Protein AF-A0A662Y225-F1 (afdb_monomer_lite)

Foldseek 3Di:
DADPDPFKDWDWDWDDPPVALEIEIFTWIWGWDADPFGIKIWTFGDDPVPDDPDPPPPDPPRHDYWYKTWTKMWDWGDDPVGTDIDIDTDIDTPDDPPVVVVVVVVVVVQVVCCVPPNNPDDDDDD

Structure (mmCIF, N/CA/C/O backbone):
data_AF-A0A662Y225-F1
#
_entry.id   AF-A0A662Y225-F1
#
loop_
_atom_site.group_PDB
_atom_site.id
_atom_site.type_symbol
_atom_site.label_atom_id
_atom_site.label_alt_id
_atom_site.label_comp_id
_atom_site.label_asym_id
_atom_site.label_entity_id
_atom_site.label_seq_id
_atom_site.pdbx_PDB_ins_code
_atom_site.Cartn_x
_atom_site.Cartn_y
_atom_site.Cartn_z
_atom_site.occupancy
_atom_site.B_iso_or_equiv
_atom_site.auth_seq_id
_atom_site.auth_comp_id
_atom_site.auth_asym_id
_atom_site.auth_atom_id
_atom_site.pdbx_PDB_model_num
ATOM 1 N N . VAL A 1 1 ? -5.552 -1.154 -9.711 1.00 82.75 1 VAL A N 1
ATOM 2 C CA . VAL A 1 1 ? -5.816 -1.844 -8.426 1.00 82.75 1 VAL A CA 1
ATOM 3 C C . VAL A 1 1 ? -6.867 -2.906 -8.678 1.00 82.75 1 VAL A C 1
ATOM 5 O O . VAL A 1 1 ? -7.815 -2.624 -9.400 1.00 82.75 1 VAL A O 1
ATOM 8 N N . GLN A 1 2 ? -6.681 -4.105 -8.141 1.00 90.38 2 GLN A N 1
ATOM 9 C CA . GLN A 1 2 ? -7.634 -5.208 -8.220 1.00 90.38 2 GLN A CA 1
ATOM 10 C C . GLN A 1 2 ? -8.036 -5.604 -6.799 1.00 90.38 2 GLN A C 1
ATOM 12 O O . GLN A 1 2 ? -7.174 -5.872 -5.968 1.00 90.38 2 GLN A O 1
ATOM 17 N N . GLN A 1 3 ? -9.333 -5.640 -6.512 1.00 95.06 3 GLN A N 1
ATOM 18 C CA . GLN A 1 3 ? -9.840 -6.069 -5.211 1.00 95.06 3 GLN A CA 1
ATOM 19 C C . GLN A 1 3 ? -10.046 -7.585 -5.201 1.00 95.06 3 GLN A C 1
ATOM 21 O O . GLN A 1 3 ? -10.742 -8.111 -6.067 1.00 95.06 3 GLN A O 1
ATOM 26 N N . LEU A 1 4 ? -9.430 -8.278 -4.240 1.00 94.50 4 LEU A N 1
ATOM 27 C CA . LEU A 1 4 ? -9.605 -9.722 -4.057 1.00 94.50 4 LEU A CA 1
ATOM 28 C C . LEU A 1 4 ? -10.763 -10.013 -3.097 1.00 94.50 4 LEU A C 1
ATOM 30 O O . LEU A 1 4 ? -11.574 -10.895 -3.361 1.00 94.50 4 LEU A O 1
ATOM 34 N N . ASP A 1 5 ? -10.858 -9.240 -2.011 1.00 95.50 5 ASP A N 1
ATOM 35 C CA . ASP A 1 5 ? -11.960 -9.275 -1.047 1.00 95.50 5 ASP A CA 1
ATOM 36 C C . ASP A 1 5 ? -12.038 -7.950 -0.250 1.00 95.50 5 ASP A C 1
ATOM 38 O O . ASP A 1 5 ? -11.480 -6.928 -0.652 1.00 95.50 5 ASP A O 1
ATOM 42 N N . VAL A 1 6 ? -12.770 -7.931 0.868 1.00 95.31 6 VAL A N 1
ATOM 43 C CA . VAL A 1 6 ? -12.942 -6.741 1.725 1.00 95.31 6 VAL A CA 1
ATOM 44 C C . VAL A 1 6 ? -11.645 -6.263 2.398 1.00 95.31 6 VAL A C 1
ATOM 46 O O . VAL A 1 6 ? -11.526 -5.089 2.736 1.00 95.31 6 VAL A O 1
ATOM 49 N N . ASN A 1 7 ? -10.669 -7.150 2.573 1.00 96.69 7 ASN A N 1
ATOM 50 C CA . ASN A 1 7 ? -9.415 -6.897 3.273 1.00 96.69 7 ASN A CA 1
ATOM 51 C C . ASN A 1 7 ? -8.191 -6.913 2.352 1.00 96.69 7 ASN A C 1
ATOM 53 O O . ASN A 1 7 ? -7.126 -6.481 2.781 1.00 96.69 7 ASN A O 1
ATOM 57 N N . ASN A 1 8 ? -8.310 -7.405 1.118 1.00 97.19 8 ASN A N 1
ATOM 58 C CA . ASN A 1 8 ? -7.176 -7.663 0.237 1.00 97.19 8 ASN A CA 1
ATOM 59 C C . ASN A 1 8 ? -7.283 -6.915 -1.097 1.00 97.19 8 ASN A C 1
ATOM 61 O O . ASN A 1 8 ? -8.240 -7.094 -1.858 1.00 97.19 8 ASN A O 1
ATOM 65 N N . LEU A 1 9 ? -6.248 -6.136 -1.418 1.00 96.94 9 LEU A N 1
ATOM 66 C CA . LEU A 1 9 ? -6.101 -5.395 -2.671 1.00 96.94 9 LEU A CA 1
ATOM 67 C C . LEU A 1 9 ? -4.758 -5.718 -3.329 1.00 96.94 9 LEU A C 1
ATOM 69 O O . LEU A 1 9 ? -3.716 -5.620 -2.693 1.00 96.94 9 LEU A O 1
ATOM 73 N N . VAL A 1 10 ? -4.754 -6.027 -4.621 1.00 94.81 10 VAL A N 1
ATOM 74 C CA . VAL A 1 10 ? -3.535 -6.045 -5.435 1.00 94.81 10 VAL A CA 1
ATOM 75 C C . VAL A 1 10 ? -3.347 -4.671 -6.065 1.00 94.81 10 VAL A C 1
ATOM 77 O O . VAL A 1 10 ? -4.207 -4.155 -6.788 1.00 94.81 10 VAL A O 1
ATOM 80 N N . CYS A 1 11 ? -2.201 -4.068 -5.793 1.00 92.31 11 CYS A N 1
ATOM 81 C CA . CYS A 1 11 ? -1.858 -2.722 -6.208 1.00 92.31 11 CYS A CA 1
ATOM 82 C C . CYS A 1 11 ? -0.656 -2.761 -7.145 1.00 92.31 11 CYS A C 1
ATOM 84 O O . CYS A 1 11 ? 0.377 -3.343 -6.828 1.00 92.31 11 CYS A O 1
ATOM 86 N N . PHE A 1 12 ? -0.796 -2.083 -8.280 1.00 91.00 12 PHE A N 1
ATOM 87 C CA . PHE A 1 12 ? 0.324 -1.691 -9.121 1.00 91.00 12 PHE A CA 1
ATOM 88 C C . PHE A 1 12 ? 0.587 -0.206 -8.880 1.00 91.00 12 PHE A C 1
ATOM 90 O O . PHE A 1 12 ? -0.342 0.606 -8.934 1.00 91.00 12 PHE A O 1
ATOM 97 N N . ARG A 1 13 ? 1.836 0.140 -8.577 1.00 87.81 13 ARG A N 1
ATOM 98 C CA . ARG A 1 13 ? 2.273 1.503 -8.282 1.00 87.81 13 ARG A CA 1
ATOM 99 C C . ARG A 1 13 ? 3.400 1.886 -9.225 1.00 87.81 13 ARG A C 1
ATOM 101 O O . ARG A 1 13 ? 4.334 1.121 -9.436 1.00 87.81 13 ARG A O 1
ATOM 108 N N . THR A 1 14 ? 3.337 3.113 -9.725 1.00 86.81 14 THR A N 1
ATOM 109 C CA . THR A 1 14 ? 4.401 3.735 -10.513 1.00 86.81 14 THR A CA 1
ATOM 110 C C . THR A 1 14 ? 4.788 5.052 -9.857 1.00 86.81 14 THR A C 1
ATOM 112 O O . THR A 1 14 ? 3.918 5.864 -9.542 1.00 86.81 14 THR A O 1
ATOM 115 N N . VAL A 1 15 ? 6.082 5.263 -9.635 1.00 83.62 15 VAL A N 1
ATOM 116 C CA . VAL A 1 15 ? 6.627 6.512 -9.100 1.00 83.62 15 VAL A CA 1
ATOM 117 C C . VAL A 1 15 ? 7.659 7.047 -10.074 1.00 83.62 15 VAL A C 1
ATOM 119 O O . VAL A 1 15 ? 8.702 6.438 -10.299 1.00 83.62 15 VAL A O 1
ATOM 122 N N . ASN A 1 16 ? 7.345 8.195 -10.661 1.00 82.12 16 ASN A N 1
ATOM 123 C CA . ASN A 1 16 ? 8.266 8.917 -11.518 1.00 82.12 16 ASN A CA 1
ATOM 124 C C . ASN A 1 16 ? 9.212 9.742 -10.639 1.00 82.12 16 ASN A C 1
ATOM 126 O O . ASN A 1 16 ? 8.768 10.671 -9.962 1.00 82.12 16 ASN A O 1
ATOM 130 N N . GLN A 1 17 ? 10.500 9.409 -10.645 1.00 77.06 17 GLN A N 1
ATOM 131 C CA . GLN A 1 17 ? 11.508 10.227 -9.983 1.00 77.06 17 GLN A CA 1
ATOM 132 C C . GLN A 1 17 ? 11.898 11.346 -10.946 1.00 77.06 17 GLN A C 1
ATOM 134 O O . GLN A 1 17 ? 12.543 11.094 -11.952 1.00 77.06 17 GLN A O 1
ATOM 139 N N . ALA A 1 18 ? 11.437 12.575 -10.706 1.00 69.12 18 ALA A N 1
ATOM 140 C CA . ALA A 1 18 ? 11.624 13.673 -11.659 1.00 69.12 18 ALA A CA 1
ATOM 141 C C . ALA A 1 18 ? 13.109 13.993 -11.910 1.00 69.12 18 ALA A C 1
ATOM 143 O O . ALA A 1 18 ? 13.487 14.226 -13.055 1.00 69.12 18 ALA A O 1
ATOM 144 N N . ASP A 1 19 ? 13.933 13.916 -10.863 1.00 73.88 19 ASP A N 1
ATOM 145 C CA . ASP A 1 19 ? 15.365 14.244 -10.899 1.00 73.88 19 ASP A CA 1
ATOM 146 C C . ASP A 1 19 ? 16.255 13.079 -11.372 1.00 73.88 19 ASP A C 1
ATOM 148 O O . ASP A 1 19 ? 17.478 13.211 -11.448 1.00 73.88 19 ASP A O 1
ATOM 152 N N . HIS A 1 20 ? 15.651 11.932 -11.698 1.00 73.31 20 HIS A N 1
ATOM 153 C CA . HIS A 1 20 ? 16.347 10.745 -12.183 1.00 73.31 20 HIS A CA 1
ATOM 154 C C . HIS A 1 20 ? 15.683 10.217 -13.464 1.00 73.31 20 HIS A C 1
ATOM 156 O O . HIS A 1 20 ? 14.461 10.251 -13.633 1.00 73.31 20 HIS A O 1
ATOM 162 N N . ASP A 1 21 ? 16.470 9.651 -14.376 1.00 82.69 21 ASP A N 1
ATOM 163 C CA . ASP A 1 21 ? 15.944 8.958 -15.560 1.00 82.69 21 ASP A CA 1
ATOM 164 C C . ASP A 1 21 ? 15.405 7.566 -15.187 1.00 82.69 21 ASP A C 1
ATOM 166 O O . ASP A 1 21 ? 15.673 6.579 -15.865 1.00 82.69 21 ASP A O 1
ATOM 170 N N . VAL A 1 22 ? 14.663 7.469 -14.076 1.00 82.31 22 VAL A N 1
ATOM 171 C CA . VAL A 1 22 ? 14.135 6.222 -13.520 1.00 82.31 22 VAL A CA 1
ATOM 172 C C . VAL A 1 22 ? 12.655 6.335 -13.171 1.00 82.31 22 VAL A C 1
ATOM 174 O O . VAL A 1 22 ? 12.165 7.349 -12.665 1.00 82.31 22 VAL A O 1
ATOM 177 N N . VAL A 1 23 ? 11.940 5.246 -13.436 1.00 85.38 23 VAL A N 1
ATOM 178 C CA . VAL A 1 23 ? 10.573 5.004 -12.988 1.00 85.38 23 VAL A CA 1
ATOM 179 C C . VAL A 1 23 ? 10.578 3.789 -12.077 1.00 85.38 23 VAL A C 1
ATOM 181 O O . VAL A 1 23 ? 10.872 2.677 -12.513 1.00 85.38 23 VAL A O 1
ATOM 184 N N . LEU A 1 24 ? 10.218 3.999 -10.813 1.00 86.25 24 LEU A N 1
ATOM 185 C CA . LEU A 1 24 ? 10.060 2.912 -9.857 1.00 86.25 24 LEU A CA 1
ATOM 186 C C . LEU A 1 24 ? 8.683 2.278 -10.024 1.00 86.25 24 LEU A C 1
ATOM 188 O O . LEU A 1 24 ? 7.660 2.966 -9.966 1.00 86.25 24 LEU A O 1
ATOM 192 N N . LYS A 1 25 ? 8.651 0.959 -10.182 1.00 88.88 25 LYS A N 1
ATOM 193 C CA . LYS A 1 25 ? 7.428 0.159 -10.247 1.00 88.88 25 LYS A CA 1
ATOM 194 C C . LYS A 1 25 ? 7.368 -0.793 -9.059 1.00 88.88 25 LYS A C 1
ATOM 196 O O . LYS A 1 25 ? 8.385 -1.358 -8.673 1.00 88.88 25 LYS A O 1
ATOM 201 N N . SER A 1 26 ? 6.191 -0.959 -8.467 1.00 89.62 26 SER A N 1
ATOM 202 C CA . SER A 1 26 ? 5.912 -2.080 -7.564 1.00 89.62 26 SER A CA 1
ATOM 203 C C . SER A 1 26 ? 4.588 -2.737 -7.889 1.00 89.62 26 SER A C 1
ATOM 205 O O . SER A 1 26 ? 3.615 -2.077 -8.260 1.00 89.62 26 SER A O 1
ATOM 207 N N . LEU A 1 27 ? 4.562 -4.052 -7.701 1.00 93.25 27 LEU A N 1
ATOM 208 C CA . LEU A 1 27 ? 3.354 -4.851 -7.615 1.00 93.25 27 LEU A CA 1
ATOM 209 C C . LEU A 1 27 ? 3.304 -5.437 -6.208 1.00 93.25 27 LEU A C 1
ATOM 211 O O . LEU A 1 27 ? 4.260 -6.071 -5.773 1.00 93.25 27 LEU A O 1
ATOM 215 N N . PHE A 1 28 ? 2.217 -5.212 -5.481 1.00 94.19 28 PHE A N 1
ATOM 216 C CA . PHE A 1 28 ? 2.107 -5.699 -4.110 1.00 94.19 28 PHE A CA 1
ATOM 217 C C . PHE A 1 28 ? 0.671 -6.033 -3.729 1.00 94.19 28 PHE A C 1
ATOM 219 O O . PHE A 1 28 ? -0.288 -5.440 -4.226 1.00 94.19 28 PHE A O 1
ATOM 226 N N . LEU A 1 29 ? 0.539 -6.980 -2.808 1.00 96.25 29 LEU A N 1
ATOM 227 C CA . LEU A 1 29 ? -0.677 -7.242 -2.062 1.00 96.25 29 LEU A CA 1
ATOM 228 C C . LEU A 1 29 ? -0.713 -6.306 -0.852 1.00 96.25 29 LEU A C 1
ATOM 230 O O . LEU A 1 29 ? 0.226 -6.274 -0.060 1.00 96.25 29 LEU A O 1
ATOM 234 N N . LEU A 1 30 ? -1.797 -5.555 -0.718 1.00 96.81 30 LEU A N 1
ATOM 235 C CA . LEU A 1 30 ? -2.160 -4.812 0.476 1.00 96.81 30 LEU A CA 1
ATOM 236 C C . LEU A 1 30 ? -3.240 -5.601 1.219 1.00 96.81 30 LEU A C 1
ATOM 238 O O . LEU A 1 30 ? -4.347 -5.761 0.704 1.00 96.81 30 LEU A O 1
ATOM 242 N N . THR A 1 31 ? -2.924 -6.058 2.426 1.00 97.69 31 THR A N 1
ATOM 243 C CA . THR A 1 31 ? -3.855 -6.778 3.295 1.00 97.69 31 THR A CA 1
ATOM 244 C C . THR A 1 31 ? -4.140 -5.983 4.559 1.00 97.69 31 THR A C 1
ATOM 246 O O . THR A 1 31 ? -3.226 -5.476 5.205 1.00 97.69 31 THR A O 1
ATOM 249 N N . ARG A 1 32 ? -5.413 -5.909 4.935 1.00 97.06 32 ARG A N 1
ATOM 250 C CA . ARG A 1 32 ? -5.896 -5.323 6.184 1.00 97.06 32 ARG A CA 1
ATOM 251 C C . ARG A 1 32 ? -6.230 -6.418 7.195 1.00 97.06 32 ARG A C 1
ATOM 253 O O . ARG A 1 32 ? -6.968 -7.348 6.879 1.00 97.06 32 ARG A O 1
ATOM 260 N N . PHE A 1 33 ? -5.755 -6.257 8.424 1.00 95.12 33 PHE A N 1
ATOM 261 C CA . PHE A 1 33 ? -6.092 -7.109 9.561 1.00 95.12 33 PHE A CA 1
ATOM 262 C C . PHE A 1 33 ? -6.585 -6.260 10.731 1.00 95.12 33 PHE A C 1
ATOM 264 O O . PHE A 1 33 ? -6.028 -5.198 11.007 1.00 95.12 33 PHE A O 1
ATOM 271 N N . GLU A 1 34 ? -7.603 -6.748 11.435 1.00 95.81 34 GLU A N 1
ATOM 272 C CA . GLU A 1 34 ? -7.958 -6.225 12.755 1.00 95.81 34 GLU A CA 1
ATOM 273 C C . GLU A 1 34 ? -6.972 -6.775 13.789 1.00 95.81 34 GLU A C 1
ATOM 275 O O . GLU A 1 34 ? -6.546 -7.931 13.719 1.00 95.81 34 GLU A O 1
ATOM 280 N N . THR A 1 35 ? -6.631 -5.954 14.768 1.00 93.44 35 THR A N 1
ATOM 281 C CA . THR A 1 35 ? -5.828 -6.322 15.933 1.00 93.44 35 THR A CA 1
ATOM 282 C C . THR A 1 35 ? -6.618 -6.001 17.196 1.00 93.44 35 THR A C 1
ATOM 284 O O . THR A 1 35 ? -7.621 -5.294 17.150 1.00 93.44 35 THR A O 1
ATOM 287 N N . GLU A 1 36 ? -6.154 -6.468 18.354 1.00 93.69 36 GLU A N 1
ATOM 288 C CA . GLU A 1 36 ? -6.789 -6.124 19.635 1.00 93.69 36 GLU A CA 1
ATOM 289 C C . GLU A 1 36 ? -6.789 -4.613 19.930 1.00 93.69 36 GLU A C 1
ATOM 291 O O . GLU A 1 36 ? -7.570 -4.159 20.762 1.00 93.69 36 GLU A O 1
ATOM 296 N N . LYS A 1 37 ? -5.908 -3.842 19.279 1.00 90.69 37 LYS A N 1
ATOM 297 C CA . LYS A 1 37 ? -5.673 -2.419 19.562 1.00 90.69 37 LYS A CA 1
ATOM 298 C C . LYS A 1 37 ? -5.984 -1.484 18.392 1.00 90.69 37 LYS A C 1
ATOM 300 O O . LYS A 1 37 ? -5.667 -0.308 18.493 1.00 90.69 37 LYS A O 1
ATOM 305 N N . GLY A 1 38 ? -6.522 -1.987 17.283 1.00 93.69 38 GLY A N 1
ATOM 306 C CA . GLY A 1 38 ? -6.742 -1.199 16.068 1.00 93.69 38 GLY A CA 1
ATOM 307 C C . GLY A 1 38 ? -6.472 -2.013 14.806 1.00 93.69 38 GLY A C 1
ATOM 308 O O . GLY A 1 38 ? -6.740 -3.212 14.775 1.00 93.69 38 GLY A O 1
ATOM 309 N N . ILE A 1 39 ? -5.898 -1.406 13.768 1.00 95.00 39 ILE A N 1
ATOM 310 C CA . ILE A 1 39 ? -5.778 -2.001 12.427 1.00 95.00 39 ILE A CA 1
ATOM 311 C C . ILE A 1 39 ? -4.311 -2.146 12.013 1.00 95.00 39 ILE A C 1
ATOM 313 O O . ILE A 1 39 ? -3.507 -1.233 12.184 1.00 95.00 39 ILE A O 1
ATOM 317 N N . MET A 1 40 ? -3.972 -3.264 11.373 1.00 95.38 40 MET A N 1
ATOM 318 C CA . MET A 1 40 ? -2.699 -3.448 10.681 1.00 95.38 40 MET A CA 1
ATOM 319 C C . MET A 1 40 ? -2.915 -3.521 9.170 1.00 95.38 40 MET A C 1
ATOM 321 O O . MET A 1 40 ? -3.762 -4.266 8.679 1.00 95.38 40 MET A O 1
ATOM 325 N N . LEU A 1 41 ? -2.112 -2.770 8.425 1.00 95.19 41 LEU A N 1
ATOM 326 C CA . LEU A 1 41 ? -1.985 -2.873 6.979 1.00 95.19 41 LEU A CA 1
ATOM 327 C C . LEU A 1 41 ? -0.640 -3.516 6.657 1.00 95.19 41 LEU A C 1
ATOM 329 O O . LEU A 1 41 ? 0.400 -3.027 7.096 1.00 95.19 41 LEU A O 1
ATOM 333 N N . LEU A 1 42 ? -0.655 -4.590 5.878 1.00 96.50 42 LEU A N 1
ATOM 334 C CA . LEU A 1 42 ? 0.535 -5.279 5.399 1.00 96.50 42 LEU A CA 1
ATOM 335 C C . LEU A 1 42 ? 0.655 -5.092 3.892 1.00 96.50 42 LEU A C 1
ATOM 337 O O . LEU A 1 42 ? -0.292 -5.336 3.154 1.00 96.50 42 LEU A O 1
ATOM 341 N N . VAL A 1 43 ? 1.833 -4.685 3.447 1.00 95.38 43 VAL A N 1
ATOM 342 C CA . VAL A 1 43 ? 2.224 -4.587 2.047 1.00 95.38 43 VAL A CA 1
ATOM 343 C C . VAL A 1 43 ? 3.257 -5.670 1.787 1.00 95.38 43 VAL A C 1
ATOM 345 O O . VAL A 1 43 ? 4.313 -5.674 2.418 1.00 95.38 43 VAL A O 1
ATOM 348 N N . HIS A 1 44 ? 2.951 -6.571 0.862 1.00 95.25 44 HIS A N 1
ATOM 349 C CA . HIS A 1 44 ? 3.833 -7.662 0.472 1.00 95.25 44 HIS A CA 1
ATOM 350 C C . HIS A 1 44 ? 4.005 -7.694 -1.046 1.00 95.25 44 HIS A C 1
ATOM 352 O O . HIS A 1 44 ? 3.020 -7.779 -1.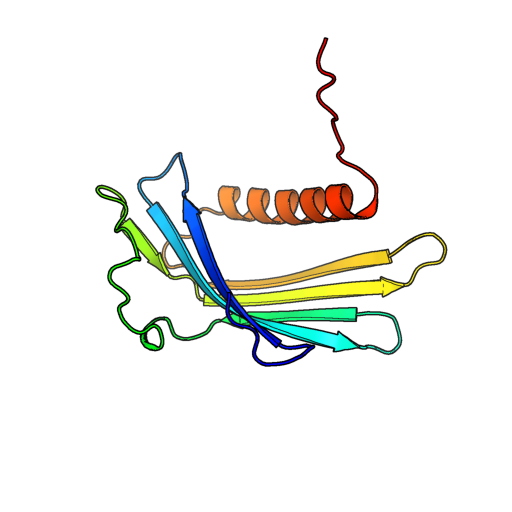784 1.00 95.25 44 HIS A O 1
ATOM 358 N N . GLY A 1 45 ? 5.251 -7.622 -1.498 1.00 93.75 45 GLY A N 1
ATOM 359 C CA . GLY A 1 45 ? 5.648 -7.627 -2.892 1.00 93.75 45 GLY A CA 1
ATOM 360 C C . GLY A 1 45 ? 5.173 -8.884 -3.601 1.00 93.75 45 GLY A C 1
ATOM 361 O O . GLY A 1 45 ? 5.073 -9.974 -3.033 1.00 93.75 45 GLY A O 1
ATOM 362 N N . LEU A 1 46 ? 4.803 -8.710 -4.860 1.00 93.38 46 LEU A N 1
ATOM 363 C CA . LEU A 1 46 ? 4.413 -9.784 -5.752 1.00 93.38 46 LEU A CA 1
ATOM 364 C C . LEU A 1 46 ? 5.344 -9.761 -6.955 1.00 93.38 46 LEU A C 1
ATOM 366 O O . LEU A 1 46 ? 5.732 -8.692 -7.421 1.00 93.38 46 LEU A O 1
ATOM 370 N N . ASP A 1 47 ? 5.638 -10.945 -7.485 1.00 90.56 47 ASP A N 1
ATOM 371 C CA . ASP A 1 47 ? 6.447 -11.078 -8.691 1.00 90.56 47 ASP A CA 1
ATOM 372 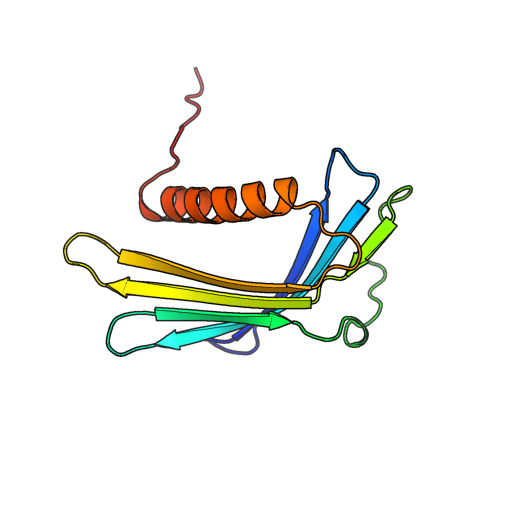C C . ASP A 1 47 ? 5.794 -10.320 -9.871 1.00 90.56 47 ASP A C 1
ATOM 374 O O . ASP A 1 47 ? 4.656 -10.642 -10.242 1.00 90.56 47 ASP A O 1
ATOM 378 N N . PRO A 1 48 ? 6.486 -9.329 -10.468 1.00 87.81 48 PRO A N 1
ATOM 379 C CA . PRO A 1 48 ? 6.013 -8.591 -11.636 1.00 87.81 48 PRO A CA 1
ATOM 380 C C . PRO A 1 48 ? 5.691 -9.471 -12.845 1.00 87.81 48 PRO A C 1
ATOM 382 O O . PRO A 1 48 ? 4.857 -9.078 -13.655 1.00 87.81 48 PRO A O 1
ATOM 385 N N . SER A 1 49 ? 6.291 -10.664 -12.955 1.00 87.31 49 SER A N 1
ATOM 386 C CA . SER A 1 49 ? 6.014 -11.628 -14.034 1.00 87.31 49 SER A CA 1
ATOM 387 C C . SER A 1 49 ? 4.553 -12.095 -14.075 1.00 87.31 49 SER A C 1
ATOM 389 O O . SER A 1 49 ? 4.098 -12.653 -15.072 1.00 87.31 49 SER A O 1
ATOM 391 N N . ARG A 1 50 ? 3.803 -11.857 -12.990 1.00 84.00 50 ARG A N 1
ATOM 392 C CA . ARG A 1 50 ? 2.374 -12.162 -12.871 1.00 84.00 50 ARG A CA 1
ATOM 393 C C . ARG A 1 50 ? 1.471 -11.136 -13.551 1.00 84.00 50 ARG A C 1
ATOM 395 O O . ARG A 1 50 ? 0.268 -11.374 -13.622 1.00 84.00 50 ARG A O 1
ATOM 402 N N . LEU A 1 51 ? 2.009 -9.994 -13.976 1.00 82.44 51 LEU A N 1
ATOM 403 C CA . LEU A 1 51 ? 1.265 -9.050 -14.798 1.00 82.44 51 LEU A CA 1
ATOM 404 C C . LEU A 1 51 ? 1.157 -9.620 -16.206 1.00 82.44 51 LEU A C 1
ATOM 406 O O . LEU A 1 51 ? 2.163 -9.885 -16.859 1.00 82.44 51 LEU A O 1
ATOM 410 N N . GLU A 1 52 ? -0.074 -9.799 -16.668 1.00 79.38 52 GLU A N 1
ATOM 411 C CA . GLU A 1 52 ? -0.312 -9.988 -18.091 1.00 79.38 52 GLU A CA 1
ATOM 412 C C . GLU A 1 52 ? 0.068 -8.687 -18.806 1.00 79.38 52 GLU A C 1
ATOM 414 O O . GLU A 1 52 ? -0.199 -7.593 -18.299 1.00 79.38 52 GLU A O 1
ATOM 419 N N . ASP A 1 53 ? 0.756 -8.812 -19.940 1.00 65.12 53 ASP A N 1
ATOM 420 C CA . ASP A 1 53 ? 1.267 -7.675 -20.702 1.00 65.12 53 ASP A CA 1
ATOM 421 C C . ASP A 1 53 ? 0.095 -6.938 -21.362 1.00 65.12 53 ASP A C 1
ATOM 423 O O . ASP A 1 53 ? -0.277 -7.176 -22.512 1.00 65.12 53 ASP A O 1
ATOM 427 N N . ASP A 1 54 ? -0.557 -6.079 -20.585 1.00 56.12 54 ASP A N 1
ATOM 428 C CA . ASP A 1 54 ? -1.574 -5.184 -21.089 1.00 56.12 54 ASP A CA 1
ATOM 429 C C . ASP A 1 54 ? -0.851 -4.024 -21.782 1.00 56.12 54 ASP A C 1
ATOM 431 O O . ASP A 1 54 ? -0.189 -3.195 -21.149 1.00 56.12 54 ASP A O 1
ATOM 435 N N . PHE A 1 55 ? -1.035 -3.919 -23.101 1.00 50.69 55 PHE A N 1
ATOM 436 C CA . PHE A 1 55 ? -0.547 -2.848 -23.990 1.00 50.69 55 PHE A CA 1
ATOM 437 C C . PHE A 1 55 ? -0.940 -1.410 -23.558 1.00 50.69 55 PHE A C 1
ATOM 439 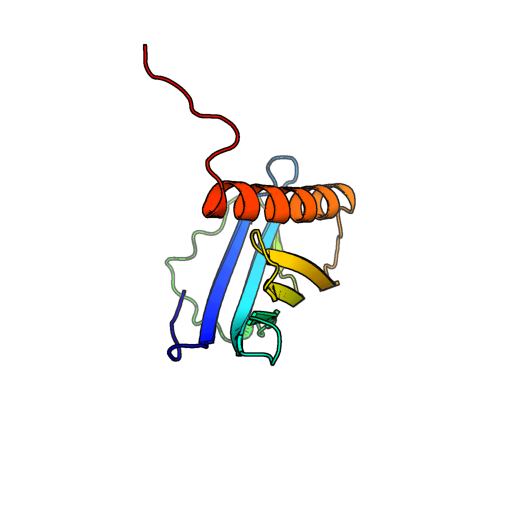O O . PHE A 1 55 ? -0.704 -0.444 -24.282 1.00 50.69 55 PHE A O 1
ATOM 446 N N . THR A 1 56 ? -1.573 -1.251 -22.394 1.00 50.16 56 THR A N 1
ATOM 447 C CA . THR A 1 56 ? -1.926 0.014 -21.743 1.00 50.16 56 THR A CA 1
ATOM 448 C C . THR A 1 56 ? -0.822 0.547 -20.827 1.00 50.16 56 THR A C 1
ATOM 450 O O . THR A 1 56 ? -0.859 1.723 -20.451 1.00 50.16 56 THR A O 1
ATOM 453 N N . THR A 1 57 ? 0.188 -0.265 -20.496 1.00 56.31 57 THR A N 1
ATOM 454 C CA . THR A 1 57 ? 1.369 0.194 -19.756 1.00 56.31 57 THR A CA 1
ATOM 455 C C . THR A 1 57 ? 2.246 1.028 -20.688 1.00 56.31 57 THR A C 1
ATOM 457 O O . THR A 1 57 ? 3.104 0.517 -21.401 1.00 56.31 57 THR A O 1
ATOM 460 N N . ILE A 1 58 ? 1.997 2.338 -20.732 1.00 57.44 58 ILE A N 1
ATOM 461 C CA . ILE A 1 58 ? 2.797 3.277 -21.522 1.00 57.44 58 ILE A CA 1
ATOM 462 C C . ILE A 1 58 ? 4.234 3.227 -20.994 1.00 57.44 58 ILE A C 1
ATOM 464 O O . ILE A 1 58 ? 4.513 3.719 -19.899 1.00 57.44 58 ILE A O 1
ATOM 468 N N . ALA A 1 59 ? 5.142 2.642 -21.777 1.00 63.00 59 ALA A N 1
ATOM 469 C CA . ALA A 1 59 ? 6.569 2.720 -21.504 1.00 63.00 59 ALA A CA 1
ATOM 470 C C . ALA A 1 59 ? 6.970 4.200 -21.440 1.00 63.00 59 ALA A C 1
ATOM 472 O O . ALA A 1 59 ? 6.737 4.965 -22.383 1.00 63.00 59 ALA A O 1
ATOM 473 N N . MET A 1 60 ? 7.550 4.626 -20.317 1.00 65.38 60 MET A N 1
ATOM 474 C CA . MET A 1 60 ? 8.048 5.993 -20.190 1.00 65.38 60 MET A CA 1
ATOM 475 C C . MET A 1 60 ? 9.338 6.124 -20.997 1.00 65.38 60 MET A C 1
ATOM 477 O O . MET A 1 60 ? 10.421 5.773 -20.536 1.00 65.38 60 MET A O 1
ATOM 481 N N . VAL A 1 61 ? 9.202 6.608 -22.234 1.00 68.12 61 VAL A N 1
ATOM 482 C CA . VAL A 1 61 ? 10.314 6.774 -23.177 1.00 68.12 61 VAL A CA 1
ATOM 483 C C . VAL A 1 61 ? 11.433 7.595 -22.533 1.00 68.12 61 VAL A C 1
ATOM 485 O O . VAL A 1 61 ? 11.202 8.702 -22.051 1.00 68.12 61 VAL A O 1
ATOM 488 N N . GLY A 1 62 ? 12.650 7.049 -22.550 1.00 72.19 62 GLY A N 1
ATOM 489 C CA . GLY A 1 62 ? 13.845 7.709 -22.020 1.00 72.19 62 GLY A CA 1
ATOM 490 C C . GLY A 1 62 ? 14.102 7.492 -20.528 1.00 72.19 62 GLY A C 1
ATOM 491 O O . GLY A 1 62 ? 15.113 7.983 -20.041 1.00 72.19 62 GLY A O 1
ATOM 492 N N . LYS A 1 63 ? 13.251 6.745 -19.811 1.00 79.62 63 LYS A N 1
ATOM 493 C CA . LYS A 1 63 ? 13.496 6.371 -18.411 1.00 79.62 63 LYS A CA 1
ATOM 494 C C . LYS A 1 63 ? 13.729 4.871 -18.262 1.00 79.62 63 LYS A C 1
ATOM 496 O O . LYS A 1 63 ? 13.054 4.066 -18.898 1.00 79.62 63 LYS A O 1
ATOM 501 N N . ALA A 1 64 ? 14.667 4.498 -17.399 1.00 83.62 64 ALA A N 1
ATOM 502 C CA . ALA A 1 64 ? 14.862 3.121 -16.978 1.00 83.62 64 ALA A CA 1
ATOM 503 C C . ALA A 1 64 ? 13.750 2.708 -16.005 1.00 83.62 64 ALA A C 1
ATOM 505 O O . ALA A 1 64 ? 13.424 3.426 -15.059 1.00 83.62 64 ALA A O 1
ATOM 506 N N . GLU A 1 65 ? 13.159 1.541 -16.231 1.00 85.25 65 GLU A N 1
ATOM 507 C CA . GLU A 1 65 ? 12.158 0.981 -15.328 1.00 85.25 65 GLU A CA 1
ATOM 508 C C . GLU A 1 65 ? 12.844 0.092 -14.297 1.00 85.25 65 GLU A C 1
ATOM 510 O O . GLU A 1 65 ? 13.563 -0.839 -14.652 1.00 85.25 65 GLU A O 1
ATOM 515 N N . VAL A 1 66 ? 12.616 0.383 -13.018 1.00 86.25 66 VAL A N 1
ATOM 516 C CA . VAL A 1 66 ? 13.197 -0.368 -11.906 1.00 86.25 66 VAL A CA 1
ATOM 517 C C . VAL A 1 66 ? 12.069 -0.930 -11.059 1.00 86.25 66 VAL A C 1
ATOM 519 O O . VAL A 1 66 ? 11.214 -0.192 -10.564 1.00 86.25 66 VAL A O 1
ATOM 522 N N . TRP A 1 67 ? 12.068 -2.247 -10.894 1.00 87.50 67 TRP A N 1
ATOM 523 C CA . TRP A 1 67 ? 11.128 -2.941 -10.026 1.00 87.50 67 TRP A CA 1
ATOM 524 C C . TRP A 1 67 ? 11.670 -2.996 -8.603 1.00 87.50 67 TRP A C 1
ATOM 526 O O . TRP A 1 67 ? 12.846 -3.279 -8.388 1.00 87.50 67 TRP A O 1
ATOM 536 N N . GLN A 1 68 ? 10.803 -2.710 -7.639 1.00 86.94 68 GLN A N 1
ATOM 537 C CA . GLN A 1 68 ? 11.104 -2.839 -6.215 1.00 86.94 68 GLN A CA 1
ATOM 538 C C . GLN A 1 68 ? 10.323 -4.019 -5.630 1.00 86.94 68 GLN A C 1
ATOM 540 O O . GLN A 1 68 ? 9.166 -4.251 -6.005 1.00 86.94 68 GLN A O 1
ATOM 545 N N . ASP A 1 69 ? 10.954 -4.715 -4.690 1.00 87.38 69 ASP A N 1
ATOM 546 C CA . ASP A 1 69 ? 10.286 -5.693 -3.839 1.00 87.38 69 ASP A CA 1
ATOM 547 C C . ASP A 1 69 ? 9.991 -5.063 -2.472 1.00 87.38 69 ASP A C 1
ATOM 549 O O . ASP A 1 69 ? 10.883 -4.524 -1.804 1.00 87.38 69 ASP A O 1
ATOM 553 N N . ASP A 1 70 ? 8.715 -5.093 -2.093 1.00 88.12 70 ASP A N 1
ATOM 554 C CA . ASP A 1 70 ? 8.157 -4.328 -0.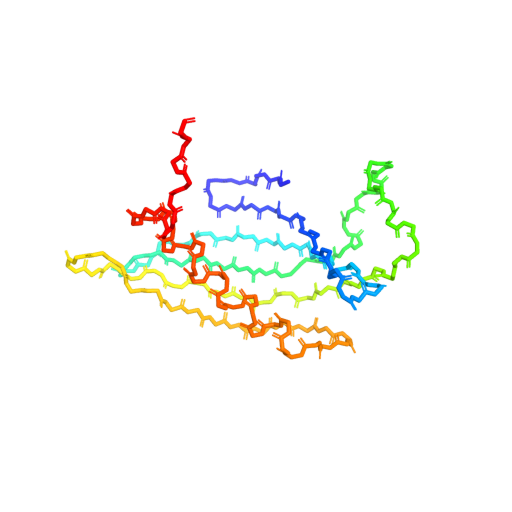983 1.00 88.12 70 ASP A CA 1
ATOM 555 C C . ASP A 1 70 ? 7.725 -5.262 0.150 1.00 88.12 70 ASP A C 1
ATOM 557 O O . ASP A 1 70 ? 6.766 -6.012 0.006 1.00 88.12 70 ASP A O 1
ATOM 561 N N . PHE A 1 71 ? 8.313 -5.132 1.335 1.00 93.19 71 PHE A N 1
ATOM 562 C CA . PHE A 1 71 ? 7.713 -5.670 2.555 1.00 93.19 71 PHE A CA 1
ATOM 563 C C . PHE A 1 71 ? 7.534 -4.558 3.574 1.00 93.19 71 PHE A C 1
ATOM 565 O O . PHE A 1 71 ? 8.485 -4.141 4.224 1.00 93.19 71 PHE A O 1
ATOM 572 N N . ARG A 1 72 ? 6.320 -4.039 3.733 1.00 92.25 72 ARG A N 1
ATOM 573 C CA . ARG A 1 72 ? 6.058 -2.901 4.624 1.00 92.25 72 ARG A CA 1
ATOM 574 C C . ARG A 1 72 ? 4.817 -3.137 5.450 1.00 92.25 72 ARG A C 1
ATOM 576 O O . ARG A 1 72 ? 3.917 -3.860 5.042 1.00 92.25 72 ARG A O 1
ATOM 583 N N . TRP A 1 73 ? 4.748 -2.501 6.604 1.00 94.25 73 TRP A N 1
ATOM 584 C CA . TRP A 1 73 ? 3.575 -2.556 7.451 1.00 94.25 73 TRP A CA 1
ATOM 585 C C . TRP A 1 73 ? 3.273 -1.192 8.055 1.00 94.25 73 TRP A C 1
ATOM 587 O O . TRP A 1 73 ? 4.165 -0.382 8.318 1.00 94.25 73 TRP A O 1
ATOM 597 N N . VAL A 1 74 ? 1.984 -0.961 8.271 1.00 92.56 74 VAL A N 1
ATOM 598 C CA . VAL A 1 74 ? 1.451 0.180 9.007 1.00 92.56 74 VAL A CA 1
ATOM 599 C C . VAL A 1 74 ? 0.587 -0.382 10.118 1.00 92.56 74 VAL A C 1
ATOM 601 O O . VAL A 1 74 ? -0.333 -1.150 9.849 1.00 92.56 74 VAL A O 1
ATOM 604 N N . LEU A 1 75 ? 0.884 -0.020 11.357 1.00 93.62 75 LEU A N 1
ATOM 605 C CA . LEU A 1 75 ? 0.039 -0.322 12.501 1.00 93.62 75 LEU A CA 1
ATOM 606 C C . LEU A 1 75 ? -0.621 0.975 12.955 1.00 93.62 75 LEU A C 1
ATOM 608 O O . LEU A 1 75 ? 0.063 1.963 13.213 1.00 93.62 75 LEU A O 1
ATOM 612 N N . LEU A 1 76 ? -1.943 0.951 13.026 1.00 92.00 76 LEU A N 1
ATOM 613 C CA . LEU A 1 76 ? -2.793 2.036 13.480 1.00 92.00 76 LEU A CA 1
ATOM 614 C C . LEU A 1 76 ? -3.435 1.583 14.790 1.00 92.00 76 LEU A C 1
ATOM 616 O O . LEU A 1 76 ? -4.348 0.763 14.771 1.00 92.00 76 LEU A O 1
ATOM 620 N N . GLU A 1 77 ? -2.916 2.066 15.917 1.00 94.62 77 GLU A N 1
ATOM 621 C CA . GLU A 1 77 ? -3.459 1.761 17.244 1.00 94.62 77 GLU A CA 1
ATOM 622 C C . GLU A 1 77 ? -4.413 2.868 17.688 1.00 94.62 77 GLU A C 1
ATOM 624 O O . GLU A 1 77 ? -4.080 4.050 17.575 1.00 94.62 77 GLU A O 1
ATOM 629 N N . ASP A 1 78 ? -5.580 2.492 18.197 1.00 92.31 78 ASP A N 1
ATOM 630 C CA . ASP A 1 78 ? -6.568 3.425 18.725 1.00 92.31 78 ASP A CA 1
ATOM 631 C C . ASP A 1 78 ? -6.021 4.130 19.976 1.00 92.31 78 ASP A C 1
ATOM 633 O O . ASP A 1 78 ? -5.503 3.501 20.902 1.00 92.31 78 ASP A O 1
ATOM 637 N N . GLU A 1 79 ? -6.156 5.452 20.011 1.00 90.75 79 GLU A N 1
ATOM 638 C CA . GLU A 1 79 ? -5.798 6.311 21.141 1.00 90.75 79 GLU A CA 1
ATOM 639 C C . GLU A 1 79 ? -6.988 7.238 21.455 1.00 90.75 79 GLU A C 1
ATOM 641 O O . GLU A 1 79 ? -7.861 7.454 20.615 1.00 90.75 79 GLU A O 1
ATOM 646 N N . ALA A 1 80 ? -7.045 7.806 22.665 1.00 87.38 80 ALA A N 1
ATOM 647 C CA . ALA A 1 80 ? -8.219 8.562 23.131 1.00 87.38 80 ALA A CA 1
ATOM 648 C C . ALA A 1 80 ? -8.644 9.721 22.199 1.00 87.38 80 ALA A C 1
ATOM 650 O O . ALA A 1 80 ? -9.838 9.966 22.047 1.00 87.38 80 ALA A O 1
ATOM 651 N N . ASP A 1 81 ? -7.678 10.382 21.552 1.00 84.00 81 ASP A N 1
ATOM 652 C CA . ASP A 1 81 ? -7.888 11.542 20.673 1.00 84.00 81 ASP A CA 1
ATOM 653 C C . ASP A 1 81 ? -7.434 11.284 19.221 1.00 84.00 81 ASP A C 1
ATOM 655 O O . ASP A 1 81 ? -7.077 12.211 18.492 1.00 84.00 81 ASP A O 1
ATOM 659 N N . GLY A 1 82 ? -7.409 10.021 18.784 1.00 82.94 82 GLY A N 1
ATOM 660 C CA . GLY A 1 82 ? -7.046 9.673 17.413 1.00 82.94 82 GLY A CA 1
ATOM 661 C C . GLY A 1 82 ? -6.395 8.305 17.313 1.00 82.94 82 GLY A C 1
ATOM 662 O O . GLY A 1 82 ? -6.921 7.312 17.803 1.00 82.94 82 GLY A O 1
ATOM 663 N N . CYS A 1 83 ? -5.256 8.241 16.633 1.00 87.19 83 CYS A N 1
ATOM 664 C CA . CYS A 1 83 ? -4.564 6.987 16.394 1.00 87.19 83 CYS A CA 1
ATOM 665 C C . CYS A 1 83 ? -3.049 7.188 16.437 1.00 87.19 83 CYS A C 1
ATOM 667 O O . CYS A 1 83 ? -2.523 8.153 15.874 1.00 87.19 83 CYS A O 1
ATOM 669 N N . ARG A 1 84 ? -2.335 6.256 17.074 1.00 89.62 84 ARG A N 1
ATOM 670 C CA . ARG A 1 84 ? -0.881 6.165 16.969 1.00 89.62 84 ARG A CA 1
ATOM 671 C C . ARG A 1 84 ? -0.521 5.325 15.752 1.00 89.62 84 ARG A C 1
ATOM 673 O O . ARG A 1 84 ? -0.795 4.128 15.706 1.00 89.62 84 ARG A O 1
ATOM 680 N N . MET A 1 85 ? 0.162 5.947 14.796 1.00 88.44 85 MET A N 1
ATOM 681 C CA . MET A 1 85 ? 0.685 5.257 13.622 1.00 88.44 85 MET A CA 1
ATOM 682 C C . MET A 1 85 ? 2.131 4.813 13.849 1.00 88.44 85 MET A C 1
ATOM 684 O O . MET A 1 85 ? 3.015 5.634 14.092 1.00 88.44 85 MET A O 1
ATOM 688 N N . SER A 1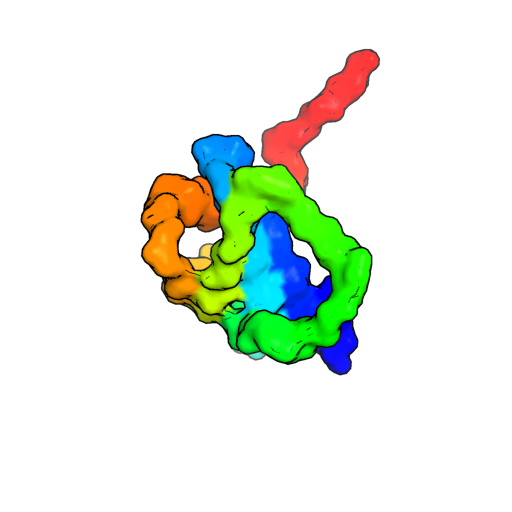 86 ? 2.377 3.516 13.700 1.00 91.00 86 SER A N 1
ATOM 689 C CA . SER A 1 86 ? 3.716 2.944 13.565 1.00 91.00 86 SER A CA 1
ATOM 690 C C . SER A 1 86 ? 3.912 2.438 12.140 1.00 91.00 86 SER A C 1
ATOM 692 O O . SER A 1 86 ? 3.010 1.847 11.550 1.00 91.00 86 SER A O 1
ATOM 694 N N . TYR A 1 87 ? 5.096 2.665 11.582 1.00 89.25 87 TYR A N 1
ATOM 695 C CA . TYR A 1 87 ? 5.443 2.269 10.221 1.00 89.25 87 TYR A CA 1
ATOM 696 C C . TYR A 1 87 ? 6.799 1.574 10.219 1.00 89.25 87 TYR A C 1
ATOM 698 O O . TYR A 1 87 ? 7.743 2.042 10.857 1.00 89.25 87 TYR A O 1
ATOM 706 N N . GLY A 1 88 ? 6.909 0.485 9.467 1.00 90.50 88 GLY A N 1
ATOM 707 C CA . GLY A 1 88 ? 8.165 -0.229 9.306 1.00 90.50 88 GLY A CA 1
ATOM 708 C C . GLY A 1 88 ? 8.170 -1.120 8.077 1.00 90.50 88 GLY A C 1
ATOM 709 O O . GLY A 1 88 ? 7.177 -1.237 7.358 1.00 90.50 88 GLY A O 1
ATOM 710 N N . GLY A 1 89 ? 9.314 -1.746 7.821 1.00 89.56 89 GLY A N 1
ATOM 711 C CA . GLY A 1 89 ? 9.473 -2.640 6.686 1.00 89.56 89 GLY A CA 1
ATOM 712 C C . GLY A 1 89 ? 10.882 -2.676 6.119 1.00 89.56 89 GLY A C 1
ATOM 713 O O . GLY A 1 89 ? 11.832 -2.169 6.714 1.00 89.56 89 GLY A O 1
ATOM 714 N N . LEU A 1 90 ? 10.967 -3.273 4.940 1.00 86.56 90 LEU A N 1
ATOM 715 C CA . LEU A 1 90 ? 12.125 -3.421 4.087 1.00 86.56 90 LEU A CA 1
ATOM 716 C C . LEU A 1 90 ? 11.684 -3.162 2.642 1.00 86.56 90 LEU A C 1
ATOM 718 O O . LEU A 1 90 ? 10.649 -3.659 2.200 1.00 86.56 90 LEU A O 1
ATOM 722 N N . VAL A 1 91 ? 12.483 -2.395 1.911 1.00 80.81 91 VAL A N 1
ATOM 723 C CA . VAL A 1 91 ? 12.333 -2.231 0.464 1.00 80.81 91 VAL A CA 1
ATOM 724 C C . VAL A 1 91 ? 13.672 -2.595 -0.154 1.00 80.81 91 VAL A C 1
ATOM 726 O O . VAL A 1 91 ? 14.694 -2.006 0.205 1.00 80.81 91 VAL A O 1
ATOM 729 N N . LEU A 1 92 ? 13.675 -3.587 -1.040 1.00 77.94 92 LEU A N 1
ATOM 730 C CA . LEU A 1 92 ? 14.868 -3.994 -1.773 1.00 77.94 92 LEU A CA 1
ATOM 731 C C . LEU A 1 92 ? 14.838 -3.350 -3.159 1.00 77.94 92 LEU A C 1
ATOM 733 O O . LEU A 1 92 ? 13.898 -3.544 -3.930 1.00 77.94 92 LEU A O 1
ATOM 737 N N . VAL A 1 93 ? 15.872 -2.563 -3.459 1.00 72.38 93 VAL A N 1
ATOM 738 C CA . VAL A 1 93 ? 16.045 -1.866 -4.740 1.00 72.38 93 VAL A CA 1
ATOM 739 C C . VAL A 1 93 ? 17.502 -1.989 -5.159 1.00 72.38 93 VAL A C 1
ATOM 741 O O . VAL A 1 93 ? 18.394 -1.787 -4.337 1.00 72.38 93 VAL A O 1
ATOM 744 N N . GLU A 1 94 ? 17.752 -2.283 -6.436 1.00 67.94 94 GLU A N 1
ATOM 745 C CA . GLU A 1 94 ? 19.115 -2.433 -6.971 1.00 67.94 94 GLU A CA 1
ATOM 746 C C . GLU A 1 94 ? 19.924 -1.120 -6.956 1.00 67.94 94 GLU A C 1
ATOM 748 O O . GLU A 1 94 ? 21.152 -1.153 -6.942 1.00 67.94 94 GLU A O 1
ATOM 753 N N . GLN A 1 95 ? 19.257 0.041 -6.914 1.00 67.44 95 GLN A N 1
ATOM 754 C CA . GLN A 1 95 ? 19.876 1.369 -6.796 1.00 67.44 95 GLN A CA 1
ATOM 755 C C . GLN A 1 95 ? 19.074 2.266 -5.834 1.00 67.44 95 GLN A C 1
ATOM 757 O O . GLN A 1 95 ? 18.221 3.046 -6.265 1.00 67.44 95 GLN A O 1
ATOM 762 N N . PRO A 1 96 ? 19.279 2.150 -4.512 1.00 61.50 96 PRO A N 1
ATOM 763 C CA . PRO A 1 96 ? 18.519 2.934 -3.552 1.00 61.50 96 PRO A CA 1
ATOM 764 C C . PRO A 1 96 ? 19.071 4.363 -3.461 1.00 61.50 96 PRO A C 1
ATOM 766 O O . PRO A 1 96 ? 20.137 4.600 -2.897 1.00 61.50 96 PRO A O 1
ATOM 769 N N . TRP A 1 97 ? 18.319 5.349 -3.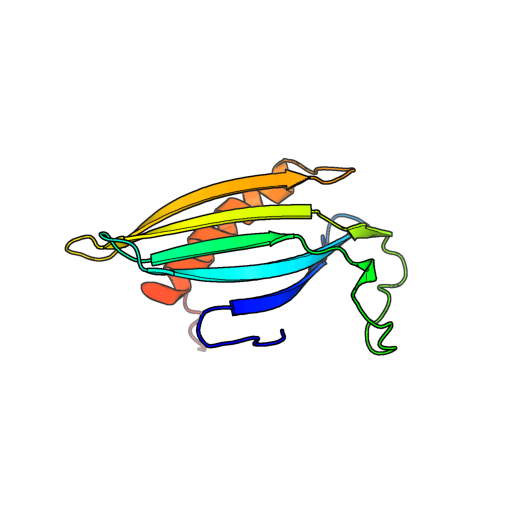951 1.00 73.06 97 TRP A N 1
ATOM 770 C CA . TRP A 1 97 ? 18.539 6.743 -3.553 1.00 73.06 97 TRP A CA 1
ATOM 771 C C . TRP A 1 97 ? 17.964 6.956 -2.154 1.00 73.06 97 TRP A C 1
ATOM 773 O O . TRP A 1 97 ? 16.769 7.190 -1.983 1.00 73.06 97 TRP A O 1
ATOM 783 N N . GLU A 1 98 ? 18.817 6.852 -1.137 1.00 73.44 98 GLU A N 1
ATOM 784 C CA . GLU A 1 98 ? 18.423 6.923 0.278 1.00 73.44 98 GLU A CA 1
ATOM 785 C C . GLU A 1 98 ? 17.601 8.180 0.607 1.00 73.44 98 GLU A C 1
ATOM 787 O O . GLU A 1 98 ? 16.591 8.103 1.304 1.00 73.44 98 GLU A O 1
ATOM 792 N N . GLN A 1 99 ? 17.978 9.335 0.047 1.00 77.44 99 GLN A N 1
ATOM 793 C CA . GLN A 1 99 ? 17.273 10.605 0.259 1.00 77.44 99 GLN A CA 1
ATOM 794 C C . GLN A 1 99 ? 15.843 10.579 -0.285 1.00 77.44 99 GLN A C 1
ATOM 796 O O . GLN A 1 99 ? 14.923 11.048 0.381 1.00 77.44 99 GLN A O 1
ATOM 801 N N . PHE A 1 100 ? 15.641 9.985 -1.463 1.00 79.56 100 PHE A N 1
ATOM 802 C CA . PHE A 1 100 ? 14.310 9.817 -2.035 1.00 79.56 100 PHE A CA 1
ATOM 803 C C . PHE A 1 100 ? 13.429 8.957 -1.120 1.00 79.56 100 PHE A C 1
ATOM 805 O O . PHE A 1 100 ? 12.285 9.317 -0.852 1.00 79.56 100 PHE A O 1
ATOM 812 N N . TRP A 1 101 ? 13.972 7.861 -0.583 1.00 77.75 101 TRP A N 1
ATOM 813 C CA . TRP A 1 101 ? 13.234 6.980 0.323 1.00 77.75 101 TRP A CA 1
ATOM 814 C C . TRP A 1 101 ? 12.886 7.648 1.652 1.00 77.75 101 TRP A C 1
ATOM 816 O O . TRP A 1 101 ? 11.761 7.500 2.130 1.00 77.75 101 TRP A O 1
ATOM 826 N N . LEU A 1 102 ? 13.805 8.433 2.221 1.00 81.00 102 LEU A N 1
ATOM 827 C CA . LEU A 1 102 ? 13.525 9.241 3.409 1.00 81.00 102 LEU A CA 1
ATOM 828 C C . LEU A 1 102 ? 12.399 10.251 3.145 1.00 81.00 102 LEU A C 1
ATOM 830 O O . LEU A 1 102 ? 11.475 10.366 3.952 1.00 81.00 102 LEU A O 1
ATOM 834 N N . CYS A 1 103 ? 12.427 10.934 1.997 1.00 84.00 103 CYS A N 1
ATOM 835 C CA . CYS A 1 103 ? 11.344 11.823 1.581 1.00 84.00 103 CYS A CA 1
ATOM 836 C C . CYS A 1 103 ? 10.019 11.072 1.406 1.00 84.00 103 CYS A C 1
ATOM 838 O O . CYS A 1 103 ? 8.987 11.554 1.862 1.00 84.00 103 CYS A O 1
ATOM 840 N N . GLU A 1 104 ? 10.023 9.886 0.801 1.00 81.12 104 GLU A N 1
ATOM 841 C CA . GLU A 1 104 ? 8.810 9.088 0.622 1.00 81.12 104 GLU A CA 1
ATOM 842 C C . GLU A 1 104 ? 8.191 8.653 1.955 1.00 81.12 104 GLU A C 1
ATOM 844 O O . GLU A 1 104 ? 6.972 8.735 2.106 1.00 81.12 104 GLU A O 1
ATOM 849 N N . VAL A 1 105 ? 9.001 8.265 2.948 1.00 82.19 105 VAL A N 1
ATOM 850 C CA . VAL A 1 105 ? 8.512 7.956 4.304 1.00 82.19 105 VAL A CA 1
ATOM 851 C C . VAL A 1 105 ? 7.872 9.187 4.951 1.00 82.19 105 VAL A C 1
ATOM 853 O O . VAL A 1 105 ? 6.766 9.090 5.483 1.00 82.19 105 VAL A O 1
ATOM 856 N N . LEU A 1 106 ? 8.507 10.359 4.851 1.00 84.19 106 LEU A N 1
ATOM 857 C CA . LEU A 1 106 ? 7.932 11.615 5.350 1.00 84.19 106 LEU A CA 1
ATOM 858 C C . LEU A 1 106 ? 6.610 11.953 4.647 1.00 84.19 106 LEU A C 1
ATOM 860 O O . LEU A 1 106 ? 5.623 12.296 5.295 1.00 84.19 106 LEU A O 1
ATOM 864 N N . LEU A 1 107 ? 6.560 11.811 3.322 1.00 84.94 107 LEU A N 1
ATOM 865 C CA . LEU A 1 107 ? 5.358 12.076 2.536 1.00 84.94 107 LEU A CA 1
ATOM 866 C C . LEU A 1 107 ? 4.228 11.091 2.847 1.00 84.94 107 LEU A C 1
ATOM 868 O O . LEU A 1 107 ? 3.065 11.469 2.744 1.00 84.94 107 LEU A O 1
ATOM 872 N N . ILE A 1 108 ? 4.526 9.845 3.229 1.00 81.81 108 ILE A N 1
ATOM 873 C CA . ILE A 1 108 ? 3.508 8.904 3.721 1.00 81.81 108 ILE A CA 1
ATOM 874 C C . ILE A 1 108 ? 2.844 9.474 4.977 1.00 81.81 108 ILE A C 1
ATOM 876 O O . ILE A 1 108 ? 1.619 9.566 5.004 1.00 81.81 108 ILE A O 1
ATOM 880 N N . VAL A 1 109 ? 3.627 9.918 5.967 1.00 81.81 109 VAL A N 1
ATOM 881 C CA . VAL A 1 109 ? 3.092 10.513 7.207 1.00 81.81 109 VAL A CA 1
ATOM 882 C C . VAL A 1 109 ? 2.205 11.721 6.898 1.00 81.81 109 VAL A C 1
ATOM 884 O O . VAL A 1 109 ? 1.060 11.768 7.340 1.00 81.81 109 VAL A O 1
ATOM 887 N N . LEU A 1 110 ? 2.687 12.647 6.062 1.00 83.94 110 LEU A N 1
ATOM 888 C CA . LEU A 1 110 ? 1.945 13.860 5.699 1.00 83.94 110 LEU A CA 1
ATOM 889 C C . LEU A 1 110 ? 0.649 13.565 4.931 1.00 83.94 110 LEU A C 1
ATOM 891 O O . LEU A 1 110 ? -0.347 14.268 5.106 1.00 83.94 110 LEU A O 1
ATOM 895 N N . ARG A 1 111 ? 0.638 12.536 4.072 1.00 84.94 111 ARG A N 1
ATOM 896 C CA . ARG A 1 111 ? -0.569 12.109 3.342 1.00 84.94 111 ARG A CA 1
ATOM 897 C C . ARG A 1 111 ? -1.614 11.525 4.289 1.00 84.94 111 ARG A C 1
ATOM 899 O O . ARG A 1 111 ? -2.790 11.833 4.123 1.00 84.94 111 ARG A O 1
ATOM 906 N N . TRP A 1 112 ? -1.199 10.731 5.277 1.00 79.94 112 TRP A N 1
ATOM 907 C CA . TRP A 1 112 ? -2.106 10.205 6.302 1.00 79.94 112 TRP A CA 1
ATOM 908 C C . TRP A 1 112 ? -2.678 11.315 7.177 1.00 79.94 112 TRP A C 1
ATOM 910 O O . TRP A 1 112 ? -3.893 11.399 7.333 1.00 79.94 112 TRP A O 1
ATOM 920 N N . GLU A 1 113 ? -1.826 12.211 7.675 1.00 79.38 113 GLU A N 1
ATOM 921 C CA . GLU A 1 113 ? -2.262 13.373 8.454 1.00 79.38 113 GLU A CA 1
ATOM 922 C C . GLU A 1 113 ? -3.254 14.232 7.658 1.00 79.38 113 GLU A C 1
ATOM 924 O O . GLU A 1 113 ? -4.336 14.556 8.147 1.00 79.38 113 GLU A O 1
ATOM 929 N N . SER A 1 114 ? -2.940 14.508 6.387 1.00 81.75 114 SER A N 1
ATOM 930 C CA . SER A 1 114 ? -3.815 15.288 5.505 1.00 81.75 114 SER A CA 1
ATOM 931 C C . SER A 1 114 ? -5.158 14.605 5.229 1.00 81.75 114 SER A C 1
ATOM 933 O O . SER A 1 114 ? -6.160 15.294 5.048 1.00 81.75 114 SER A O 1
ATOM 935 N N . ALA A 1 115 ? -5.187 13.270 5.173 1.00 79.00 115 ALA A N 1
ATOM 936 C CA . ALA A 1 115 ? -6.402 12.498 4.922 1.00 79.00 115 ALA A CA 1
ATOM 937 C C . ALA A 1 115 ? -7.320 12.400 6.152 1.00 79.00 115 ALA A C 1
ATOM 939 O O . ALA A 1 115 ? -8.534 12.304 5.986 1.00 79.00 115 ALA A O 1
ATOM 940 N N . VAL A 1 116 ? -6.755 12.409 7.365 1.00 74.75 116 VAL A N 1
ATOM 941 C CA . VAL A 1 116 ? -7.501 12.183 8.616 1.00 74.75 116 VAL A CA 1
ATOM 942 C C . VAL A 1 116 ? -7.852 13.487 9.335 1.00 74.75 116 VAL A C 1
ATOM 944 O O . VAL A 1 116 ? -8.958 13.610 9.855 1.00 74.75 116 VAL A O 1
ATOM 947 N N . VAL A 1 117 ? -6.937 14.458 9.376 1.00 73.88 117 VAL A N 1
ATOM 948 C CA . VAL A 1 117 ? -7.105 15.692 10.160 1.00 73.88 117 VAL A CA 1
ATOM 949 C C . VAL A 1 117 ? -7.705 16.804 9.299 1.00 73.88 117 VAL A C 1
ATOM 951 O O . VAL A 1 117 ? -8.748 17.353 9.644 1.00 73.88 117 VAL A O 1
ATOM 954 N N . ALA A 1 118 ? -7.038 17.136 8.191 1.00 66.81 118 ALA A N 1
ATOM 955 C CA . ALA A 1 118 ? -7.418 18.082 7.134 1.00 66.81 118 ALA A CA 1
ATOM 956 C C . ALA A 1 118 ? -6.164 18.363 6.281 1.00 66.81 118 ALA A C 1
ATOM 958 O O . ALA A 1 118 ? -5.049 18.207 6.784 1.00 66.81 118 ALA A O 1
ATOM 959 N N . PRO A 1 119 ? -6.286 18.839 5.027 1.00 66.00 119 PRO A N 1
ATOM 960 C CA . PRO A 1 119 ? -5.120 19.273 4.263 1.00 66.00 119 PRO A CA 1
ATOM 961 C C . PRO A 1 119 ? -4.340 20.360 5.020 1.00 66.00 119 PRO A C 1
ATOM 963 O O . PRO A 1 119 ? -4.887 21.418 5.335 1.00 66.00 119 PRO A O 1
ATOM 966 N N . LEU A 1 120 ? -3.045 20.109 5.260 1.00 64.69 120 LEU A N 1
ATOM 967 C CA . LEU A 1 120 ? -2.132 21.008 5.991 1.00 64.69 120 LEU A CA 1
ATOM 968 C C . LEU A 1 120 ? -2.077 22.425 5.400 1.00 64.69 120 LEU A C 1
ATOM 970 O O . LEU A 1 120 ? -1.796 23.397 6.098 1.00 64.69 120 LEU A O 1
ATOM 974 N N . PHE A 1 121 ? -2.370 22.551 4.108 1.00 65.75 121 PHE A N 1
ATOM 975 C CA . PHE A 1 121 ? -2.570 23.819 3.428 1.00 65.75 121 PHE A CA 1
ATOM 976 C C . PHE A 1 121 ? -3.794 23.720 2.517 1.00 65.75 121 PHE A C 1
ATOM 978 O O . PHE A 1 121 ? -3.941 22.789 1.730 1.00 65.75 121 PHE A O 1
ATOM 985 N N . THR A 1 122 ? -4.679 24.710 2.606 1.00 60.38 122 THR A N 1
ATOM 986 C CA . THR A 1 122 ? -5.790 24.877 1.666 1.00 60.38 122 THR A CA 1
ATOM 987 C C . THR A 1 122 ? -5.488 26.086 0.792 1.00 60.38 122 THR A C 1
ATOM 989 O O . THR A 1 122 ? -5.375 27.202 1.301 1.00 60.38 122 THR A O 1
ATOM 992 N N . LEU A 1 123 ? -5.359 25.890 -0.521 1.00 57.19 123 LEU A N 1
ATOM 993 C CA . LEU A 1 123 ? -5.319 27.009 -1.460 1.00 57.19 123 LEU A CA 1
ATOM 994 C C . LEU A 1 123 ? -6.725 27.608 -1.533 1.00 57.19 123 LEU A C 1
ATOM 996 O O . LEU A 1 123 ? -7.653 26.982 -2.044 1.00 57.19 123 LEU A O 1
ATOM 1000 N N . ARG A 1 124 ? -6.901 28.811 -0.986 1.00 51.22 124 ARG A N 1
ATOM 1001 C CA . ARG A 1 124 ? -8.134 29.576 -1.186 1.00 51.22 124 ARG A CA 1
ATOM 1002 C C . ARG A 1 124 ? -8.094 30.172 -2.591 1.00 51.22 124 ARG A C 1
ATOM 1004 O O . ARG A 1 124 ? -7.128 30.847 -2.936 1.00 51.22 124 ARG A O 1
ATOM 1011 N N . CYS A 1 125 ? -9.122 29.911 -3.393 1.00 53.41 125 CYS A N 1
ATOM 1012 C CA . CYS A 1 125 ? -9.345 30.689 -4.608 1.00 53.41 125 CYS A CA 1
ATOM 1013 C C . CYS A 1 125 ? -9.784 32.097 -4.183 1.00 53.41 125 CYS A C 1
ATOM 1015 O O . CYS A 1 125 ? -10.725 32.215 -3.395 1.00 53.41 125 CYS A O 1
ATOM 1017 N N . ASN A 1 126 ? -9.075 33.124 -4.657 1.00 48.66 126 ASN A N 1
ATOM 1018 C CA . ASN A 1 126 ? -9.525 34.517 -4.590 1.00 48.66 126 ASN A CA 1
ATOM 1019 C C . ASN A 1 126 ? -10.481 34.811 -5.744 1.00 48.66 126 ASN A C 1
ATOM 1021 O O . ASN A 1 126 ? -10.203 34.309 -6.858 1.00 48.66 126 ASN A O 1
#

Sequence (126 aa):
VQQLDVNNLVCFRTVNQADHDVVLKSLFLLTRFETEKGIMLLVHGLDPSRLEDDFTTIAMVGKAEVWQDDFRWVLLEDEADGCRMSYGGLVLVEQPWEQFWLCEVLLIVLRWESAVVAPLFTLRCN

Secondary structure (DSSP, 8-state):
-EE-SSSEEEEEEEEEETTTTEEEEEEEEEEEEEETTEEEEEEEE--GGGS---TTS---TT-EEEE-EEEEEEEEEEETTEEEEEEEEEEE-SS--HHHHHHHHHHHHHHHHHHHT--SS-----

Radius of gyration: 16.86 Å; chains: 1; bounding box: 33×47×47 Å

pLDDT: mean 82.65, std 12.25, range [48.66, 97.69]